Protein AF-A0A7C0UZW4-F1 (afdb_monomer_lite)

Sequence (76 aa):
MSNIDIKGATLTGKNEKLKTLPKIRQLLEEVIETIEILTDRELMKSVRESEKDLRERRTLTYKQLLEELDINEKEI

Radius of gyration: 23.87 Å; chains: 1; bounding box: 43×33×56 Å

pLDDT: mean 83.52, std 20.54, range [37.03, 98.5]

Structure (mmCIF, N/CA/C/O backbone):
data_AF-A0A7C0UZW4-F1
#
_entry.id   AF-A0A7C0UZW4-F1
#
loop_
_atom_site.group_PDB
_atom_site.id
_atom_site.type_symb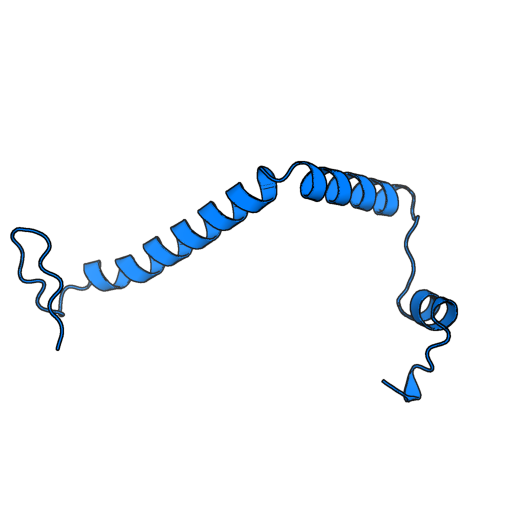ol
_atom_site.label_atom_id
_atom_site.label_alt_id
_atom_site.label_comp_id
_atom_site.label_asym_id
_atom_site.label_entity_id
_atom_site.label_seq_id
_atom_site.pdbx_PDB_ins_code
_atom_site.Cartn_x
_atom_site.Cartn_y
_atom_site.Cartn_z
_atom_site.occupancy
_atom_site.B_iso_or_equiv
_atom_site.auth_seq_id
_atom_site.auth_comp_id
_atom_site.auth_asym_id
_atom_site.auth_atom_id
_atom_site.pdbx_PDB_model_num
ATOM 1 N N . MET A 1 1 ? 4.983 -20.763 -35.170 1.00 40.00 1 MET A N 1
ATOM 2 C CA . MET A 1 1 ? 5.964 -20.084 -34.297 1.00 40.00 1 MET A CA 1
ATOM 3 C C . MET A 1 1 ? 6.157 -18.686 -34.851 1.00 40.00 1 MET A C 1
ATOM 5 O O . MET A 1 1 ? 6.600 -18.561 -35.984 1.00 40.00 1 MET A O 1
ATOM 9 N N . SER A 1 2 ? 5.691 -17.663 -34.139 1.00 38.09 2 SER A N 1
ATOM 10 C CA . SER A 1 2 ? 5.740 -16.274 -34.603 1.00 38.09 2 SER A CA 1
ATOM 11 C C . SER A 1 2 ? 7.132 -15.696 -34.361 1.00 38.09 2 SER A C 1
ATOM 13 O O . SER A 1 2 ? 7.531 -15.503 -33.213 1.00 38.09 2 SER A O 1
ATOM 15 N N . ASN A 1 3 ? 7.862 -15.433 -35.442 1.00 37.03 3 ASN A N 1
ATOM 16 C CA . ASN A 1 3 ? 9.108 -14.679 -35.398 1.00 37.03 3 ASN A CA 1
ATOM 17 C C . ASN A 1 3 ? 8.763 -13.190 -35.323 1.00 37.03 3 ASN A C 1
ATOM 19 O O . ASN A 1 3 ? 8.077 -12.674 -36.202 1.00 37.03 3 ASN A O 1
ATOM 23 N N . ILE A 1 4 ? 9.230 -12.510 -34.278 1.00 46.62 4 ILE A N 1
ATOM 24 C CA . ILE A 1 4 ? 9.243 -11.047 -34.236 1.00 46.62 4 ILE A CA 1
ATOM 25 C C . ILE A 1 4 ? 10.579 -10.623 -34.847 1.00 46.62 4 ILE A C 1
ATOM 27 O O . ILE A 1 4 ? 11.634 -10.864 -34.261 1.00 46.62 4 ILE A O 1
ATOM 31 N N . ASP A 1 5 ? 10.525 -10.063 -36.054 1.00 39.00 5 ASP A N 1
ATOM 32 C CA . ASP A 1 5 ? 11.692 -9.582 -36.791 1.00 39.00 5 ASP A CA 1
ATOM 33 C C . ASP A 1 5 ? 12.007 -8.142 -36.370 1.00 39.00 5 ASP A C 1
ATOM 35 O O . ASP A 1 5 ? 11.329 -7.187 -36.754 1.00 39.00 5 ASP A O 1
ATOM 39 N N . ILE A 1 6 ? 13.029 -7.993 -35.530 1.00 53.09 6 ILE A N 1
ATOM 40 C CA . ILE A 1 6 ? 13.641 -6.703 -35.232 1.00 53.09 6 ILE A CA 1
ATOM 41 C C . ILE A 1 6 ? 14.940 -6.686 -36.033 1.00 53.09 6 ILE A C 1
ATOM 43 O O . ILE A 1 6 ? 15.897 -7.360 -35.659 1.00 53.09 6 ILE A O 1
ATOM 47 N N . LYS A 1 7 ? 14.915 -5.977 -37.169 1.00 48.19 7 LYS A N 1
ATOM 48 C CA . LYS A 1 7 ? 16.012 -5.760 -38.131 1.00 48.19 7 LYS A CA 1
ATOM 49 C C . LYS A 1 7 ? 17.368 -6.364 -37.718 1.00 48.19 7 LYS A C 1
ATOM 51 O O . LYS A 1 7 ? 18.125 -5.749 -36.970 1.00 48.19 7 LYS A O 1
ATOM 56 N N . GLY A 1 8 ? 17.718 -7.498 -38.327 1.00 44.25 8 GLY A N 1
ATOM 57 C CA . GLY A 1 8 ? 19.120 -7.858 -38.571 1.00 44.25 8 GLY A CA 1
ATOM 58 C C . GLY A 1 8 ? 19.805 -8.817 -37.596 1.00 44.25 8 GLY A C 1
ATOM 59 O O . GLY A 1 8 ? 21.030 -8.897 -37.625 1.00 44.25 8 GLY A O 1
ATOM 60 N N . ALA A 1 9 ? 19.080 -9.588 -36.783 1.00 39.75 9 ALA A N 1
ATOM 61 C CA . ALA A 1 9 ? 19.666 -10.755 -36.122 1.00 39.75 9 ALA A CA 1
ATOM 62 C C . ALA A 1 9 ? 18.615 -11.845 -35.880 1.00 39.75 9 ALA A C 1
ATOM 64 O O . ALA A 1 9 ? 17.760 -11.724 -35.007 1.00 39.75 9 ALA A O 1
ATOM 65 N N . THR A 1 10 ? 18.703 -12.955 -36.614 1.00 41.16 10 THR A N 1
ATOM 66 C CA . THR A 1 10 ? 18.046 -14.212 -36.234 1.00 41.16 10 THR A CA 1
ATOM 67 C C . THR A 1 10 ? 18.603 -14.669 -34.884 1.00 41.16 10 THR A C 1
ATOM 69 O O . THR A 1 10 ? 19.703 -15.214 -34.802 1.00 41.16 10 THR A O 1
ATOM 72 N N . LEU A 1 11 ? 17.861 -14.416 -33.805 1.00 52.97 11 LEU A N 1
ATOM 73 C CA . LEU A 1 11 ? 18.2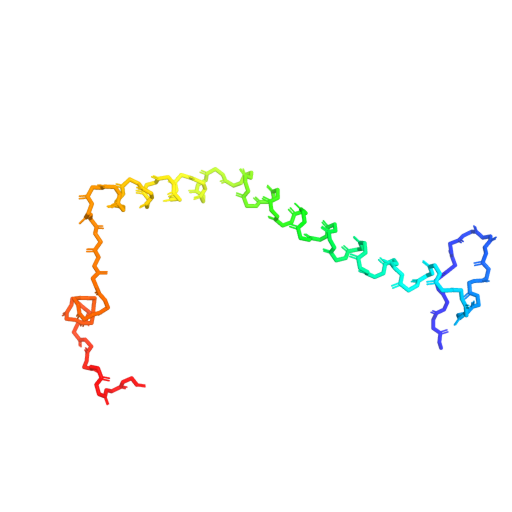39 -14.776 -32.438 1.00 52.97 11 LEU A CA 1
ATOM 74 C C . LEU A 1 11 ? 18.006 -16.279 -32.209 1.00 52.97 11 LEU A C 1
ATOM 76 O O . LEU A 1 11 ? 16.971 -16.706 -31.705 1.00 52.97 11 LEU A O 1
ATOM 80 N N . THR A 1 12 ? 18.975 -17.109 -32.594 1.00 48.47 12 THR A N 1
ATOM 81 C CA . THR A 1 12 ? 18.967 -18.550 -32.298 1.00 48.47 12 THR A CA 1
ATOM 82 C C . THR A 1 12 ? 19.192 -18.796 -30.798 1.00 48.47 12 THR A C 1
ATOM 84 O O . THR A 1 12 ? 20.209 -18.390 -30.232 1.00 48.47 12 THR A O 1
ATOM 87 N N . GLY A 1 13 ? 18.232 -19.466 -30.151 1.00 50.59 13 GLY A N 1
ATOM 88 C CA . GLY A 1 13 ? 18.024 -19.569 -28.696 1.00 50.59 13 GLY A CA 1
ATOM 89 C C . GLY A 1 13 ? 19.045 -20.339 -27.839 1.00 50.59 13 GLY A C 1
ATOM 90 O O . GLY A 1 13 ? 18.641 -21.138 -26.999 1.00 50.59 13 GLY A O 1
ATOM 91 N N . LYS A 1 14 ? 20.354 -20.096 -27.984 1.00 53.75 14 LYS A N 1
ATOM 92 C CA . LYS A 1 14 ? 21.406 -20.680 -27.116 1.00 53.75 14 LYS A CA 1
ATOM 93 C C . LYS A 1 14 ? 22.428 -19.675 -26.567 1.00 53.75 14 LYS A C 1
ATOM 95 O O . LYS A 1 14 ? 23.509 -20.071 -26.147 1.00 53.75 14 LYS A O 1
ATOM 100 N N . ASN A 1 15 ? 22.112 -18.382 -26.538 1.00 60.81 15 ASN A N 1
ATOM 101 C CA . ASN A 1 15 ? 23.032 -17.381 -25.997 1.00 60.81 15 ASN A CA 1
ATOM 102 C C . ASN A 1 15 ? 22.725 -17.121 -24.511 1.00 60.81 15 ASN A C 1
ATOM 104 O O . ASN A 1 15 ? 21.650 -16.629 -24.176 1.00 60.81 15 ASN A O 1
ATOM 108 N N . GLU A 1 16 ? 23.648 -17.463 -23.609 1.00 60.59 16 GLU A N 1
ATOM 109 C CA . GLU A 1 16 ? 23.478 -17.348 -22.148 1.00 60.59 16 GLU A CA 1
ATOM 110 C C . GLU A 1 16 ? 23.149 -15.914 -21.700 1.00 60.59 16 GLU A C 1
ATOM 112 O O . GLU A 1 16 ? 22.342 -15.709 -20.796 1.00 60.59 16 GLU A O 1
ATOM 117 N N . LYS A 1 17 ? 23.663 -14.915 -22.429 1.00 61.66 17 LYS A N 1
ATOM 118 C CA . LYS A 1 17 ? 23.353 -13.490 -22.237 1.00 61.66 17 LYS A CA 1
ATOM 1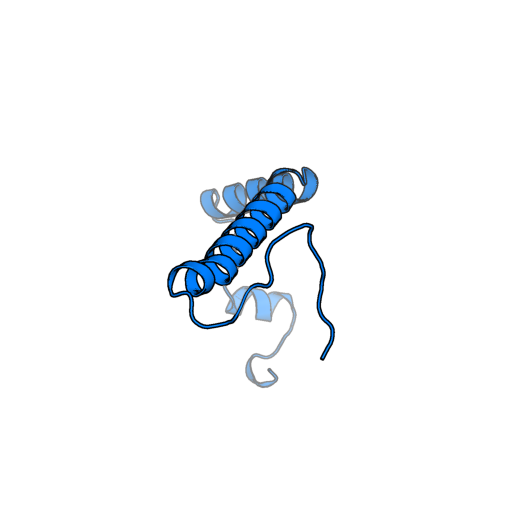19 C C . LYS A 1 17 ? 21.894 -13.122 -22.534 1.00 61.66 17 LYS A C 1
ATOM 121 O O . LYS A 1 17 ? 21.421 -12.110 -22.045 1.00 61.66 17 LYS A O 1
ATOM 126 N N . LEU A 1 18 ? 21.154 -13.925 -23.303 1.00 64.81 18 LEU A N 1
ATOM 127 C CA . LEU A 1 18 ? 19.724 -13.686 -23.546 1.00 64.81 18 LEU A CA 1
ATOM 128 C C . LEU A 1 18 ? 18.857 -14.144 -22.363 1.00 64.81 18 LEU A C 1
ATOM 130 O O . LEU A 1 18 ? 17.726 -13.687 -22.235 1.00 64.81 18 LEU A O 1
ATOM 134 N N . LYS A 1 19 ? 19.382 -14.988 -21.459 1.00 72.62 19 LYS A N 1
ATOM 135 C CA . LYS A 1 19 ? 18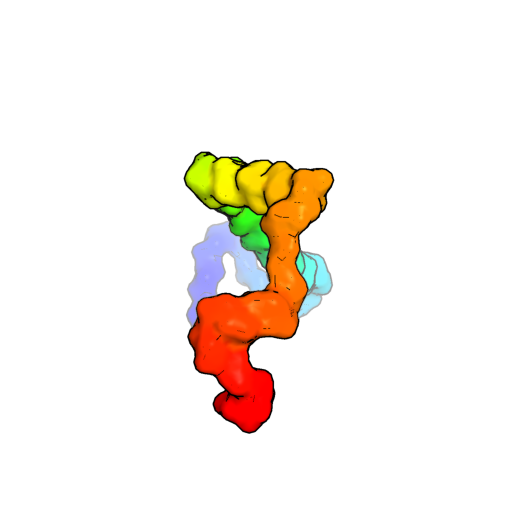.665 -15.408 -20.240 1.00 72.62 19 LYS A CA 1
ATOM 136 C C . LYS A 1 19 ? 18.527 -14.284 -19.208 1.00 72.62 19 LYS A C 1
ATOM 138 O O . LYS A 1 19 ? 17.707 -14.401 -18.301 1.00 72.62 19 LYS A O 1
ATOM 143 N N . THR A 1 20 ? 19.319 -13.216 -19.311 1.00 80.25 20 THR A N 1
ATOM 144 C CA . THR A 1 20 ? 19.247 -12.066 -18.395 1.00 80.25 20 THR A CA 1
ATOM 145 C C . THR A 1 20 ? 18.245 -11.010 -1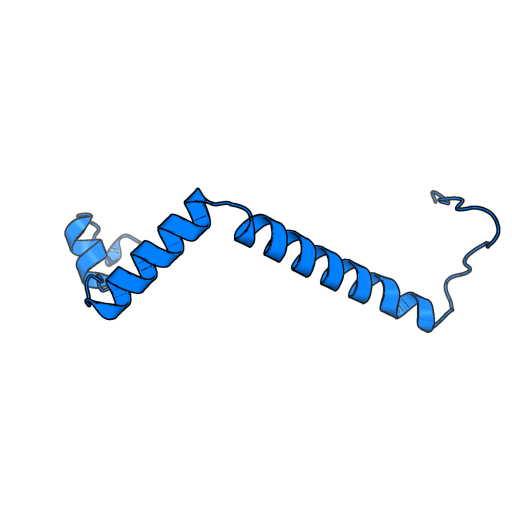8.854 1.00 80.25 20 THR A C 1
ATOM 147 O O . THR A 1 20 ? 17.759 -10.253 -18.020 1.00 80.25 20 THR A O 1
ATOM 150 N N . LEU A 1 21 ? 17.865 -10.992 -20.138 1.00 88.12 21 LEU A N 1
ATOM 151 C CA . LEU A 1 21 ? 16.897 -10.031 -20.678 1.00 88.12 21 LEU A CA 1
ATOM 152 C C . LEU A 1 21 ? 15.515 -10.099 -20.004 1.00 88.12 21 LEU A C 1
ATOM 154 O O . LEU A 1 21 ? 14.994 -9.035 -19.680 1.00 88.12 21 LEU A O 1
ATOM 158 N N . PRO A 1 22 ? 14.929 -11.281 -19.714 1.00 90.12 22 PRO A N 1
ATOM 159 C CA . PRO A 1 22 ? 13.670 -11.346 -18.971 1.00 90.12 22 PRO A CA 1
ATOM 160 C C . PRO A 1 22 ? 13.769 -10.732 -17.572 1.00 90.12 22 PRO A C 1
ATOM 162 O O . PRO A 1 22 ? 12.852 -10.040 -17.150 1.00 90.12 22 PRO A O 1
ATOM 165 N N . LYS A 1 23 ? 14.901 -10.931 -16.881 1.00 90.12 23 LYS A N 1
ATOM 166 C CA . LYS A 1 23 ? 15.141 -10.346 -15.552 1.00 90.12 23 LYS A CA 1
ATOM 167 C C . LYS A 1 23 ? 15.257 -8.826 -15.624 1.00 90.12 23 LYS A C 1
ATO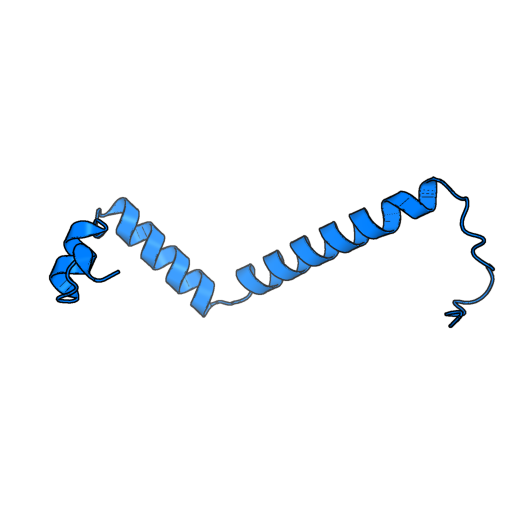M 169 O O . LYS A 1 23 ? 14.699 -8.132 -14.791 1.00 90.12 23 LYS A O 1
ATOM 174 N N . ILE A 1 24 ? 15.964 -8.312 -16.631 1.00 94.19 24 ILE A N 1
ATOM 175 C CA . ILE A 1 24 ? 16.085 -6.866 -16.856 1.00 94.19 24 ILE A CA 1
ATOM 176 C C . ILE A 1 24 ? 14.716 -6.262 -17.174 1.00 94.19 24 ILE A C 1
ATOM 178 O O . ILE A 1 24 ? 14.384 -5.219 -16.627 1.00 94.19 24 ILE A O 1
ATOM 182 N N . ARG A 1 25 ? 13.908 -6.920 -18.016 1.00 94.56 25 ARG A N 1
ATOM 183 C CA . ARG A 1 25 ? 12.542 -6.471 -18.309 1.00 94.56 25 ARG A CA 1
ATOM 184 C C . ARG A 1 25 ? 11.700 -6.396 -17.037 1.00 94.56 25 ARG A C 1
ATOM 186 O O . ARG A 1 25 ? 11.087 -5.367 -16.805 1.00 94.56 25 ARG A O 1
ATOM 193 N N . GLN A 1 26 ? 11.731 -7.441 -16.212 1.00 96.56 26 GLN A N 1
ATOM 194 C CA . GLN A 1 26 ? 11.000 -7.465 -14.947 1.00 96.56 26 GLN A CA 1
ATOM 195 C C . GLN A 1 26 ? 11.427 -6.316 -14.019 1.00 96.56 26 GLN A C 1
ATOM 197 O O . GLN A 1 26 ? 10.581 -5.603 -13.502 1.00 96.56 26 GLN A O 1
ATOM 202 N N . LEU A 1 27 ? 12.733 -6.080 -13.860 1.00 97.62 27 LEU A N 1
ATOM 203 C CA . LEU A 1 27 ? 13.223 -4.965 -13.041 1.00 97.62 27 LEU A CA 1
ATOM 204 C C . LEU A 1 27 ? 12.768 -3.603 -13.582 1.00 97.62 27 LEU A C 1
ATOM 206 O O . LEU A 1 27 ? 12.481 -2.696 -12.809 1.00 97.62 27 LEU A O 1
ATOM 210 N N . LEU A 1 28 ? 12.709 -3.442 -14.906 1.00 98.06 28 LEU A N 1
ATOM 211 C CA . LEU A 1 28 ? 12.189 -2.218 -15.513 1.00 98.06 28 LEU A CA 1
ATOM 212 C C . LEU A 1 28 ? 10.685 -2.060 -15.270 1.00 98.06 28 LEU A C 1
ATOM 214 O O . LEU A 1 28 ? 10.251 -0.946 -15.002 1.00 98.06 28 LEU A O 1
ATOM 218 N N . GLU A 1 29 ? 9.912 -3.146 -15.331 1.00 98.00 29 GLU A N 1
ATOM 219 C CA . GLU A 1 29 ? 8.482 -3.149 -14.994 1.00 98.00 29 GLU A CA 1
ATOM 220 C C . GLU A 1 29 ? 8.265 -2.721 -13.529 1.00 98.00 29 GLU A C 1
ATOM 222 O O . GLU A 1 29 ? 7.502 -1.793 -13.282 1.00 98.00 29 GLU A O 1
ATOM 227 N N . GLU A 1 30 ? 9.020 -3.286 -12.580 1.00 98.19 30 GLU A N 1
ATOM 228 C CA . GLU A 1 30 ? 8.965 -2.920 -11.151 1.00 98.19 30 GLU A CA 1
ATOM 229 C C . GLU A 1 30 ? 9.325 -1.438 -10.907 1.00 98.19 30 GLU A C 1
ATOM 231 O O . GLU A 1 30 ? 8.707 -0.746 -10.090 1.00 98.19 30 GLU A O 1
ATOM 236 N N . VAL A 1 31 ? 10.318 -0.911 -11.634 1.00 98.50 31 VAL A N 1
ATOM 237 C CA . VAL A 1 31 ? 10.699 0.510 -11.551 1.00 98.50 31 VAL A CA 1
ATOM 238 C C . VAL A 1 31 ? 9.615 1.415 -12.134 1.00 98.50 31 VAL A C 1
ATOM 240 O O . VAL A 1 31 ? 9.339 2.468 -11.558 1.00 98.50 31 VAL A O 1
ATOM 243 N N . ILE A 1 32 ? 8.999 1.030 -13.255 1.00 98.38 32 ILE A N 1
ATOM 244 C CA . ILE A 1 32 ? 7.896 1.787 -13.862 1.00 98.38 32 ILE A CA 1
ATOM 245 C C . ILE A 1 32 ? 6.712 1.848 -12.893 1.00 98.38 32 ILE A C 1
ATOM 247 O O . ILE A 1 32 ? 6.245 2.948 -12.612 1.00 98.38 32 ILE A O 1
ATOM 251 N N . GLU A 1 33 ? 6.308 0.720 -12.308 1.00 98.00 33 GLU A N 1
ATOM 252 C CA . GLU A 1 33 ? 5.227 0.661 -11.313 1.00 98.00 33 GLU A CA 1
ATOM 253 C C . GLU A 1 33 ? 5.532 1.545 -10.092 1.00 98.00 33 GLU A C 1
ATOM 255 O O . GLU A 1 33 ? 4.685 2.303 -9.617 1.00 98.00 33 GLU A O 1
ATOM 260 N N . THR A 1 34 ? 6.784 1.535 -9.622 1.00 97.88 34 THR A N 1
ATOM 261 C CA . THR A 1 34 ? 7.217 2.420 -8.531 1.00 97.88 34 THR A CA 1
ATOM 262 C C . THR A 1 34 ? 7.050 3.897 -8.905 1.00 97.88 34 THR A C 1
ATOM 264 O O . THR A 1 34 ? 6.597 4.699 -8.088 1.00 97.88 34 THR A O 1
ATOM 267 N N . ILE A 1 35 ? 7.404 4.285 -10.135 1.00 98.38 35 ILE A N 1
ATOM 268 C CA . ILE A 1 35 ? 7.236 5.663 -10.617 1.00 98.38 35 ILE A CA 1
ATOM 269 C C . ILE A 1 35 ? 5.749 6.019 -10.730 1.00 98.38 35 ILE A C 1
ATOM 271 O O . ILE A 1 35 ? 5.358 7.115 -10.327 1.00 98.38 35 ILE A O 1
ATOM 275 N N . GLU A 1 36 ? 4.916 5.115 -11.238 1.00 98.19 36 GLU A N 1
ATOM 276 C CA . GLU A 1 36 ? 3.464 5.304 -11.319 1.00 98.19 36 GLU A CA 1
ATOM 277 C C . GLU A 1 36 ? 2.865 5.590 -9.932 1.00 98.19 36 GLU A C 1
ATOM 279 O O . GLU A 1 36 ? 2.200 6.610 -9.755 1.00 98.19 36 GLU A O 1
ATOM 284 N N . ILE A 1 37 ? 3.211 4.791 -8.916 1.00 97.81 37 ILE A N 1
ATOM 285 C CA . ILE A 1 37 ? 2.792 5.019 -7.522 1.00 97.81 37 ILE A CA 1
ATOM 286 C C . ILE A 1 37 ? 3.281 6.376 -6.995 1.00 97.81 37 ILE A C 1
ATOM 288 O O . ILE A 1 37 ? 2.504 7.136 -6.418 1.00 97.81 37 ILE A O 1
ATOM 292 N N . LEU A 1 38 ? 4.563 6.710 -7.187 1.00 97.94 38 LEU A N 1
ATOM 293 C CA . LEU A 1 38 ? 5.149 7.953 -6.664 1.00 97.94 38 LEU A CA 1
ATOM 294 C C . LEU A 1 38 ? 4.590 9.214 -7.340 1.00 97.94 38 LEU A C 1
ATOM 296 O O . LEU A 1 38 ? 4.615 10.295 -6.745 1.00 97.94 38 LEU A O 1
ATOM 300 N N . THR A 1 39 ? 4.126 9.100 -8.584 1.00 97.81 39 THR A N 1
ATOM 301 C CA . THR A 1 39 ? 3.555 10.225 -9.338 1.00 97.81 39 THR A CA 1
ATOM 302 C C . THR A 1 39 ? 2.075 10.454 -9.051 1.00 97.81 39 THR A C 1
ATOM 304 O O . THR A 1 39 ? 1.593 11.574 -9.256 1.00 97.81 39 THR A O 1
ATOM 307 N N . ASP A 1 40 ? 1.373 9.461 -8.503 1.00 98.44 40 ASP A N 1
ATOM 308 C CA . ASP A 1 40 ? 0.011 9.631 -8.011 1.00 98.44 40 ASP A CA 1
ATOM 309 C C . ASP A 1 40 ? -0.001 10.494 -6.737 1.00 98.44 40 ASP A C 1
ATOM 311 O O . ASP A 1 40 ? 0.401 10.096 -5.639 1.00 98.44 40 ASP A O 1
ATOM 315 N N . ARG A 1 41 ? -0.481 11.732 -6.885 1.00 98.00 41 ARG A N 1
ATOM 316 C CA . ARG A 1 41 ? -0.503 12.715 -5.797 1.00 98.00 41 ARG A CA 1
ATOM 317 C C . ARG A 1 41 ? -1.479 12.358 -4.686 1.00 98.00 41 ARG A C 1
ATOM 319 O O . ARG A 1 41 ? -1.160 12.636 -3.528 1.00 98.00 41 ARG A O 1
ATOM 326 N N . GLU A 1 42 ? -2.642 11.809 -5.025 1.00 98.19 42 GLU A N 1
ATOM 327 C CA . GLU A 1 42 ? -3.682 11.487 -4.045 1.00 98.19 42 GLU A CA 1
ATOM 328 C C . GLU A 1 42 ? -3.292 10.237 -3.263 1.00 98.19 42 GLU A C 1
ATOM 330 O O . GLU A 1 42 ? -3.345 10.248 -2.032 1.00 98.19 42 GLU A O 1
ATOM 335 N N . LEU A 1 43 ? -2.763 9.217 -3.945 1.00 97.81 43 LEU A N 1
ATOM 336 C CA . LEU A 1 43 ? -2.193 8.046 -3.286 1.00 97.81 43 LEU A CA 1
ATOM 337 C C . LEU A 1 43 ? -1.065 8.450 -2.332 1.00 97.81 43 LEU A C 1
ATOM 339 O O . LEU A 1 43 ? -1.106 8.131 -1.144 1.00 97.81 43 LEU A O 1
ATOM 343 N N . MET A 1 44 ? -0.093 9.235 -2.805 1.00 98.12 44 MET A N 1
ATOM 344 C CA . MET A 1 44 ? 1.018 9.681 -1.961 1.00 98.12 44 MET A CA 1
ATOM 345 C C . MET A 1 44 ? 0.570 10.592 -0.811 1.00 98.12 44 MET A C 1
ATOM 347 O O . MET A 1 44 ? 1.235 10.652 0.225 1.00 98.12 44 MET A O 1
ATOM 351 N N . LYS A 1 45 ? -0.540 11.323 -0.963 1.00 98.19 45 LYS A N 1
ATOM 352 C CA . LYS A 1 45 ? -1.153 12.081 0.133 1.00 98.19 45 LYS A CA 1
ATOM 353 C C . LYS A 1 45 ? -1.751 11.138 1.175 1.00 98.19 45 LYS A C 1
ATOM 355 O O . LYS A 1 45 ? -1.420 11.303 2.347 1.00 98.19 45 LYS A O 1
ATOM 360 N N . SER A 1 46 ? -2.518 10.132 0.753 1.00 98.12 46 SER A N 1
ATOM 361 C CA . SER A 1 46 ? -3.065 9.104 1.644 1.00 98.12 46 SER A CA 1
ATOM 362 C C . SER A 1 46 ? -1.959 8.378 2.411 1.00 98.12 46 SER A C 1
ATOM 364 O O . SER A 1 46 ? -2.066 8.215 3.621 1.00 98.12 46 SER A O 1
ATOM 366 N N . VAL A 1 47 ? -0.856 8.012 1.746 1.00 97.69 47 VAL A N 1
ATOM 367 C CA . VAL A 1 47 ? 0.304 7.377 2.399 1.00 97.69 47 VAL A CA 1
ATOM 368 C C . VAL A 1 47 ? 0.873 8.271 3.505 1.00 97.69 47 VAL A C 1
ATOM 370 O O . VAL A 1 47 ? 1.075 7.811 4.627 1.00 97.69 47 VAL A O 1
ATOM 373 N N . ARG A 1 48 ? 1.081 9.568 3.236 1.00 97.94 48 ARG A N 1
ATOM 374 C CA . ARG A 1 48 ? 1.588 10.521 4.244 1.00 97.94 48 ARG A CA 1
ATOM 375 C C . ARG A 1 48 ? 0.635 10.707 5.425 1.00 97.94 48 ARG A C 1
ATOM 377 O O . ARG A 1 48 ? 1.092 10.912 6.551 1.00 97.94 48 ARG A O 1
ATOM 384 N N . GLU A 1 49 ? -0.670 10.682 5.175 1.00 98.25 49 GLU A N 1
ATOM 385 C CA . GLU A 1 49 ? -1.690 10.742 6.225 1.00 98.25 49 GLU A CA 1
ATOM 386 C C . GLU A 1 49 ? -1.635 9.481 7.098 1.00 98.25 49 GLU A C 1
ATOM 388 O O . GLU A 1 49 ? -1.508 9.602 8.316 1.00 98.25 49 GLU A O 1
ATOM 393 N N . SER A 1 50 ? -1.550 8.294 6.494 1.00 97.31 50 SER A N 1
ATOM 394 C CA . SER A 1 50 ? -1.369 7.034 7.226 1.00 97.31 50 SER A CA 1
ATOM 395 C C . SER A 1 50 ? -0.054 6.982 8.021 1.00 97.31 50 SER A C 1
ATOM 397 O O . SER A 1 50 ? -0.029 6.515 9.158 1.00 97.31 50 SER A O 1
ATOM 399 N N . GLU A 1 51 ? 1.052 7.515 7.492 1.00 98.00 51 GLU A N 1
ATOM 400 C CA . GLU A 1 51 ? 2.308 7.643 8.248 1.00 98.00 51 GLU A CA 1
ATOM 401 C C . GLU A 1 51 ? 2.159 8.551 9.476 1.00 98.00 51 GLU A C 1
ATOM 403 O O . GLU A 1 51 ? 2.763 8.308 10.527 1.00 98.00 51 GLU A O 1
ATOM 408 N N . LYS A 1 52 ? 1.368 9.622 9.357 1.00 98.12 52 LYS A N 1
ATOM 409 C CA . LYS A 1 52 ? 1.046 10.495 10.487 1.00 98.12 52 LYS A CA 1
ATOM 410 C C . LYS A 1 52 ? 0.199 9.750 11.516 1.00 98.12 52 LYS A C 1
ATOM 412 O O . LYS A 1 52 ? 0.503 9.854 12.701 1.00 98.12 52 LYS A O 1
ATOM 417 N N . ASP A 1 53 ? -0.783 8.970 11.076 1.00 98.06 53 ASP A N 1
ATOM 418 C CA . ASP A 1 53 ? -1.611 8.142 11.955 1.00 98.06 53 ASP A CA 1
ATOM 419 C C . ASP A 1 53 ? -0.770 7.143 12.755 1.00 98.06 53 ASP A C 1
ATOM 421 O O . ASP A 1 53 ? -0.932 7.043 13.971 1.00 98.06 53 ASP A O 1
ATOM 425 N N . LEU A 1 54 ? 0.208 6.491 12.116 1.00 97.00 54 LEU A N 1
ATOM 426 C CA . LEU A 1 54 ? 1.159 5.605 12.795 1.00 97.00 54 LEU A CA 1
ATOM 427 C C . LEU A 1 54 ? 1.959 6.341 13.880 1.00 97.00 54 LEU A C 1
ATOM 429 O O . LEU A 1 54 ? 2.044 5.870 15.016 1.00 97.00 54 LEU A O 1
ATOM 433 N N . ARG A 1 55 ? 2.523 7.514 13.557 1.00 97.12 55 ARG A N 1
ATOM 434 C CA . ARG A 1 55 ? 3.294 8.326 14.520 1.00 97.12 55 ARG A CA 1
ATOM 435 C C . ARG A 1 55 ? 2.443 8.801 15.695 1.00 97.12 55 ARG A C 1
ATOM 437 O O . ARG A 1 55 ? 2.926 8.834 16.824 1.00 97.12 55 ARG A O 1
ATOM 444 N N . GLU A 1 56 ? 1.191 9.158 15.436 1.00 97.88 56 GLU A N 1
ATOM 445 C CA . GLU A 1 56 ? 0.249 9.666 16.437 1.00 97.88 56 GLU A CA 1
ATOM 446 C C . GLU A 1 56 ? -0.535 8.546 17.142 1.00 97.88 56 GLU A C 1
ATOM 448 O O . GLU A 1 56 ? -1.403 8.832 17.964 1.00 97.88 56 GLU A O 1
ATOM 453 N N . ARG A 1 57 ? -0.209 7.272 16.865 1.00 95.38 57 ARG A N 1
ATOM 454 C CA . ARG A 1 57 ? -0.893 6.078 17.393 1.00 95.38 57 ARG A CA 1
ATOM 455 C C . ARG A 1 57 ? -2.402 6.064 17.114 1.00 95.38 57 ARG A C 1
ATOM 457 O O . ARG A 1 57 ? -3.171 5.488 17.880 1.00 95.38 57 ARG A O 1
ATOM 464 N N . ARG A 1 58 ? -2.828 6.659 15.997 1.00 95.81 58 ARG A N 1
ATOM 465 C CA . ARG A 1 58 ? -4.197 6.584 15.462 1.00 95.81 58 ARG A CA 1
ATOM 466 C C . ARG A 1 58 ? -4.376 5.315 14.630 1.00 95.81 58 ARG A C 1
ATOM 468 O O . ARG A 1 58 ? -4.685 5.363 13.448 1.00 95.81 58 ARG A O 1
ATOM 475 N N . THR A 1 59 ? -4.118 4.172 15.251 1.00 95.56 59 THR A N 1
ATOM 476 C CA . THR A 1 59 ? -4.181 2.854 14.610 1.00 95.56 59 THR A CA 1
ATOM 477 C C . THR A 1 59 ? -5.143 1.952 15.354 1.00 95.56 59 THR A C 1
ATOM 479 O O . THR A 1 59 ? -5.202 2.001 16.582 1.00 95.56 59 THR A O 1
ATOM 482 N N . LEU A 1 60 ? -5.816 1.072 14.621 1.00 95.19 60 LEU A N 1
ATOM 483 C CA . LEU A 1 60 ? -6.657 0.022 15.180 1.00 95.19 60 LEU A CA 1
ATOM 484 C C . LEU A 1 60 ? -5.912 -1.309 15.127 1.00 95.19 60 LEU A C 1
ATOM 486 O O . LEU A 1 60 ? -5.234 -1.630 14.149 1.00 95.19 60 LEU A O 1
ATOM 490 N N . THR A 1 61 ? -6.039 -2.101 16.184 1.00 94.88 61 THR A N 1
ATOM 491 C CA . THR A 1 61 ? -5.682 -3.519 16.121 1.00 94.88 61 THR A CA 1
ATOM 492 C C . THR A 1 61 ? -6.729 -4.282 15.317 1.00 94.88 61 THR A C 1
ATOM 494 O O . THR A 1 61 ? -7.872 -3.849 15.197 1.00 94.88 61 THR A O 1
ATOM 497 N N . TYR A 1 62 ? -6.363 -5.464 14.820 1.00 94.00 62 TYR A N 1
ATOM 498 C CA . TYR A 1 62 ? -7.294 -6.336 14.102 1.00 94.00 62 TYR A CA 1
ATOM 499 C C . TYR A 1 62 ? -8.578 -6.617 14.901 1.00 94.00 62 TYR A C 1
ATOM 501 O O . TYR A 1 62 ? -9.670 -6.502 14.363 1.00 94.00 62 TYR A O 1
ATOM 509 N N . LYS A 1 63 ? -8.458 -6.889 16.208 1.00 94.12 63 LYS A N 1
ATOM 510 C CA . LYS A 1 63 ? -9.620 -7.122 17.082 1.00 94.12 63 LYS A CA 1
ATOM 511 C C . LYS A 1 63 ? -10.521 -5.894 17.198 1.00 94.12 63 LYS A C 1
ATOM 513 O O . LYS A 1 63 ? -11.726 -6.024 17.047 1.00 94.12 63 LYS A O 1
ATOM 518 N N . GLN A 1 64 ? -9.931 -4.715 17.402 1.00 95.06 64 GLN A N 1
ATOM 519 C CA . GLN A 1 64 ? -10.686 -3.459 17.466 1.00 95.06 64 GLN A CA 1
ATOM 520 C C . GLN A 1 64 ? -11.404 -3.160 16.146 1.00 95.06 64 GLN A C 1
ATOM 522 O O . GLN A 1 64 ? -12.526 -2.674 16.168 1.00 95.06 64 GLN A O 1
ATOM 527 N N . LEU A 1 65 ? -10.785 -3.487 15.007 1.00 95.12 65 LEU A N 1
ATOM 528 C CA . LEU A 1 65 ? -11.421 -3.345 13.698 1.00 95.12 65 LEU A CA 1
ATOM 529 C C . LEU A 1 65 ? -12.623 -4.289 13.541 1.00 95.12 65 LEU A C 1
ATOM 531 O O . LEU A 1 65 ? -13.659 -3.865 13.044 1.00 95.12 65 LEU A O 1
ATOM 535 N N . LEU A 1 66 ? -12.508 -5.553 13.965 1.00 95.12 66 LEU A N 1
ATOM 536 C CA . LEU A 1 66 ? -13.632 -6.497 13.923 1.00 95.12 66 LEU A CA 1
ATOM 537 C C . LEU A 1 66 ? -14.790 -6.049 14.822 1.00 95.12 66 LEU A C 1
ATOM 539 O O . LEU A 1 66 ? -15.942 -6.125 14.406 1.00 95.12 66 LEU A O 1
ATOM 543 N N . GLU A 1 67 ? -14.482 -5.544 16.018 1.00 94.44 67 GLU A N 1
ATOM 544 C CA . GLU A 1 67 ? -15.472 -4.965 16.933 1.00 94.44 67 GLU A CA 1
ATOM 545 C C . GLU A 1 67 ? -16.169 -3.740 16.316 1.00 94.44 67 GLU A C 1
ATOM 547 O O . GLU A 1 67 ? -17.389 -3.631 16.395 1.00 94.44 67 GLU A O 1
ATOM 552 N N . GLU A 1 68 ? -15.421 -2.840 15.667 1.00 94.69 68 GLU A N 1
ATOM 553 C CA . GLU A 1 68 ? -15.974 -1.652 14.997 1.00 94.69 68 GLU A CA 1
ATOM 554 C C . GLU A 1 68 ? -16.878 -2.012 13.809 1.00 94.69 68 GLU A C 1
ATOM 556 O O . GLU A 1 68 ? -17.871 -1.329 13.553 1.00 94.69 68 GLU A O 1
ATOM 561 N N . LEU A 1 69 ? -16.555 -3.095 13.099 1.00 95.69 69 LEU A N 1
ATOM 562 C CA . LEU A 1 69 ? -17.317 -3.579 11.948 1.00 95.69 69 LEU A CA 1
ATOM 563 C C . LEU A 1 69 ? -18.455 -4.547 12.315 1.00 95.69 69 LEU A C 1
ATOM 565 O O . LEU A 1 69 ? -19.149 -5.004 11.409 1.00 95.69 69 LEU A O 1
ATOM 569 N N . ASP A 1 70 ? -18.649 -4.857 13.601 1.00 93.69 70 ASP A N 1
ATOM 570 C CA . ASP A 1 70 ? -19.611 -5.860 14.093 1.00 93.69 70 ASP A CA 1
ATOM 571 C C . ASP A 1 70 ? -19.422 -7.245 13.439 1.00 93.69 70 ASP A C 1
ATOM 573 O O . ASP A 1 70 ? -20.373 -7.963 13.128 1.00 93.69 70 ASP A O 1
ATOM 577 N N . ILE A 1 71 ? -18.162 -7.624 13.193 1.00 94.69 71 ILE A N 1
ATOM 578 C CA . ILE A 1 71 ? -17.810 -8.913 12.595 1.00 94.69 71 ILE A CA 1
ATOM 579 C C . ILE A 1 71 ? -17.367 -9.879 13.689 1.00 94.69 71 ILE A C 1
ATOM 581 O O . ILE A 1 71 ? -16.402 -9.646 14.419 1.00 94.69 71 ILE A O 1
ATOM 585 N N . ASN A 1 72 ? -18.035 -11.026 13.758 1.00 89.00 72 ASN A N 1
ATOM 586 C CA . ASN A 1 72 ? -17.625 -12.120 14.621 1.00 89.00 72 ASN A CA 1
ATOM 587 C C . ASN A 1 72 ? -16.415 -12.844 14.011 1.00 89.00 72 ASN A C 1
ATOM 589 O O . ASN A 1 72 ? -16.521 -13.459 12.954 1.00 89.00 72 ASN A O 1
ATOM 593 N N . GLU A 1 73 ? -15.276 -12.834 14.709 1.00 80.94 73 GLU A N 1
ATOM 594 C CA . GLU A 1 73 ? -14.031 -13.498 14.278 1.00 80.94 73 GLU A CA 1
ATOM 595 C C . GLU A 1 73 ? -14.226 -14.985 13.920 1.00 80.94 73 GLU A C 1
ATOM 597 O O . GLU A 1 73 ? -13.462 -15.535 13.138 1.00 80.94 73 GLU A O 1
ATOM 602 N N . LYS A 1 74 ? -15.256 -15.646 14.467 1.00 83.56 74 LYS A N 1
ATOM 603 C CA . LYS A 1 74 ? -15.570 -17.061 14.202 1.00 83.56 74 LYS A CA 1
ATOM 604 C C . LYS A 1 74 ? -16.342 -17.311 12.900 1.00 83.56 74 LYS A C 1
ATOM 606 O O . LYS A 1 74 ? -16.594 -18.471 12.580 1.00 83.56 74 LYS A O 1
ATOM 611 N N . GLU A 1 75 ? -16.775 -16.258 12.213 1.00 74.88 75 GLU A N 1
ATOM 612 C CA . GLU A 1 75 ? -17.559 -16.317 10.971 1.00 74.88 75 GLU A CA 1
ATOM 613 C C . GLU A 1 75 ? -16.726 -15.984 9.718 1.00 74.88 75 GLU A C 1
ATOM 615 O O . GLU A 1 75 ? -17.243 -16.092 8.605 1.00 74.88 75 GLU A O 1
ATOM 620 N N . ILE A 1 76 ? -15.448 -15.616 9.898 1.00 69.56 76 ILE A N 1
ATOM 621 C CA . ILE A 1 76 ? -14.432 -15.431 8.844 1.00 69.56 76 ILE A CA 1
ATOM 622 C C . ILE A 1 76 ? -13.645 -16.734 8.662 1.00 69.56 76 ILE A C 1
ATOM 624 O O . ILE A 1 76 ? -13.393 -17.110 7.494 1.00 69.56 76 ILE A O 1
#

Secondary structure (DSSP, 8-state):
------TT----S--GGGGSHHHHHHHHHHHHHHHHHHH-HHHHHHHHHHHHHHHTT----HHHHHHHTT--GGG-

Foldseek 3Di:
DDDDDDPDDPPDPDDPVVVCVVVVVVVVVVVVVVVVCVPPPVNVVVVVVVVVCVVVVVDDDPVRVCVVVVHDPVVD